Protein AF-A0A1T4Z427-F1 (afdb_monomer)

Radius of gyration: 49.05 Å; Cα contacts (8 Å, |Δi|>4): 38; chains: 1; bounding box: 78×50×136 Å

Structure (mmCIF, N/CA/C/O backbone):
data_AF-A0A1T4Z427-F1
#
_entry.id   AF-A0A1T4Z427-F1
#
loop_
_atom_site.group_PDB
_atom_site.id
_atom_site.type_symbol
_atom_site.label_atom_id
_atom_site.label_alt_id
_atom_site.label_comp_id
_atom_site.label_asym_id
_atom_site.label_entity_id
_atom_site.label_seq_id
_atom_site.pdbx_PDB_ins_code
_atom_site.Cartn_x
_atom_site.Cartn_y
_atom_site.Cartn_z
_atom_site.occupancy
_atom_site.B_iso_or_equiv
_atom_site.auth_seq_id
_atom_site.auth_comp_id
_atom_site.auth_asym_id
_atom_site.auth_atom_id
_atom_site.pdbx_PDB_model_num
ATOM 1 N N . MET A 1 1 ? 16.304 -3.651 1.909 1.00 40.06 1 MET A N 1
ATOM 2 C CA . MET A 1 1 ? 16.120 -3.028 0.580 1.00 40.06 1 MET A CA 1
ATOM 3 C C . MET A 1 1 ? 16.551 -4.034 -0.475 1.00 40.06 1 MET A C 1
ATOM 5 O O . MET A 1 1 ? 17.734 -4.320 -0.582 1.00 40.06 1 MET A O 1
ATOM 9 N N . SER A 1 2 ? 15.597 -4.667 -1.161 1.00 42.72 2 SER A N 1
ATOM 10 C CA . SER A 1 2 ? 15.898 -5.713 -2.145 1.00 42.72 2 SER A CA 1
ATOM 11 C C . SER A 1 2 ? 16.446 -5.067 -3.413 1.00 42.72 2 SER A C 1
ATOM 13 O O . SER A 1 2 ? 15.706 -4.389 -4.125 1.00 42.72 2 SER A O 1
ATOM 15 N N . SER A 1 3 ? 17.732 -5.279 -3.686 1.00 47.28 3 SER A N 1
ATOM 16 C CA . SER A 1 3 ? 18.359 -4.989 -4.976 1.00 47.28 3 SER A CA 1
ATOM 17 C C . SER A 1 3 ? 17.645 -5.806 -6.056 1.00 47.28 3 SER A C 1
ATOM 19 O O . SER A 1 3 ? 17.894 -6.995 -6.231 1.00 47.28 3 SER A O 1
ATOM 21 N N . ARG A 1 4 ? 16.667 -5.192 -6.725 1.00 50.75 4 ARG A N 1
ATOM 22 C CA . ARG A 1 4 ? 16.063 -5.730 -7.943 1.00 50.75 4 ARG A CA 1
ATOM 23 C C . ARG A 1 4 ? 16.976 -5.327 -9.091 1.00 50.75 4 ARG A C 1
ATOM 25 O O . ARG A 1 4 ? 16.777 -4.286 -9.711 1.00 50.75 4 ARG A O 1
ATOM 32 N N . THR A 1 5 ? 17.998 -6.133 -9.348 1.00 49.66 5 THR A N 1
ATOM 33 C CA . THR A 1 5 ? 18.705 -6.100 -10.626 1.00 49.66 5 THR A CA 1
ATOM 34 C C . THR A 1 5 ? 17.680 -6.417 -11.711 1.00 49.66 5 THR A C 1
ATOM 36 O O . THR A 1 5 ? 17.176 -7.534 -11.815 1.00 49.66 5 THR A O 1
ATOM 39 N N . LEU A 1 6 ? 17.272 -5.390 -12.460 1.00 56.16 6 LEU A N 1
ATOM 40 C CA . LEU A 1 6 ? 16.365 -5.555 -13.591 1.00 56.16 6 LEU A CA 1
ATOM 41 C C . LEU A 1 6 ? 16.996 -6.567 -14.560 1.00 56.16 6 LEU A C 1
ATOM 43 O O . LEU A 1 6 ? 18.173 -6.411 -14.903 1.00 56.16 6 LEU A O 1
ATOM 47 N N . PRO A 1 7 ? 16.261 -7.609 -14.986 1.00 55.84 7 PRO A N 1
ATOM 48 C CA . PRO A 1 7 ? 16.766 -8.534 -15.987 1.00 55.84 7 PRO A CA 1
ATOM 49 C C . PRO A 1 7 ? 17.113 -7.728 -17.241 1.00 55.84 7 PRO A C 1
ATOM 51 O O . PRO A 1 7 ? 16.275 -6.983 -17.748 1.00 55.84 7 PRO A O 1
ATOM 54 N N . ARG A 1 8 ? 18.367 -7.832 -17.704 1.00 63.12 8 ARG A N 1
ATOM 55 C CA . ARG A 1 8 ? 18.814 -7.198 -18.952 1.00 63.12 8 ARG A CA 1
ATOM 56 C C . ARG A 1 8 ? 17.889 -7.676 -20.068 1.00 63.12 8 ARG A C 1
ATOM 58 O O . ARG A 1 8 ? 17.813 -8.877 -20.320 1.00 63.12 8 ARG A O 1
ATOM 65 N N . SER A 1 9 ? 17.152 -6.756 -20.682 1.00 71.44 9 SER A N 1
ATOM 66 C CA . SER A 1 9 ? 16.220 -7.111 -21.743 1.00 71.44 9 SER A CA 1
ATOM 67 C C . SER A 1 9 ? 16.989 -7.624 -22.961 1.00 71.44 9 SER A C 1
ATOM 69 O O . SER A 1 9 ? 18.063 -7.124 -23.312 1.00 71.44 9 SER A O 1
ATOM 71 N N . LEU A 1 10 ? 16.408 -8.613 -23.639 1.00 72.19 10 LEU A N 1
ATOM 72 C CA . LEU A 1 10 ? 16.963 -9.155 -24.880 1.00 72.19 10 LEU A CA 1
ATOM 73 C C . LEU A 1 10 ? 17.064 -8.081 -25.984 1.00 72.19 10 LEU A C 1
ATOM 75 O O . LEU A 1 10 ? 17.921 -8.172 -26.863 1.00 72.19 10 LEU A O 1
ATOM 79 N N . ARG A 1 11 ? 16.230 -7.034 -25.909 1.00 75.56 11 ARG A N 1
ATOM 80 C CA . ARG A 1 11 ? 16.196 -5.916 -26.864 1.00 75.56 11 ARG A CA 1
ATOM 81 C C . ARG A 1 11 ? 17.360 -4.945 -26.674 1.00 75.56 11 ARG A C 1
ATOM 83 O O . ARG A 1 11 ? 17.975 -4.538 -27.658 1.00 75.56 11 ARG A O 1
ATOM 90 N N . VAL A 1 12 ? 17.729 -4.633 -25.429 1.00 76.19 12 VAL A N 1
ATOM 91 C CA . VAL A 1 12 ? 18.945 -3.855 -25.132 1.00 76.19 12 VAL A CA 1
ATOM 92 C C . VAL A 1 12 ? 20.181 -4.627 -25.575 1.00 76.19 12 VAL A C 1
ATOM 94 O O . VAL A 1 12 ? 21.083 -4.043 -26.174 1.00 76.19 12 VAL A O 1
ATOM 97 N N . THR A 1 13 ? 20.215 -5.947 -25.360 1.00 81.25 13 THR A N 1
ATOM 98 C CA . THR A 1 13 ? 21.337 -6.761 -25.845 1.00 81.25 13 THR A CA 1
ATOM 99 C C . THR A 1 13 ? 21.404 -6.805 -27.370 1.00 81.25 13 THR A C 1
ATOM 101 O O . THR A 1 13 ? 22.494 -6.675 -27.916 1.00 81.25 13 THR A O 1
ATOM 104 N N . SER A 1 14 ? 20.271 -6.901 -28.080 1.00 80.00 14 SER A N 1
ATOM 105 C CA . SER A 1 14 ? 20.278 -6.873 -29.549 1.00 80.00 14 SER A CA 1
ATOM 106 C C . SER A 1 14 ? 20.690 -5.509 -30.102 1.00 80.00 14 SER A C 1
ATOM 108 O O . SER A 1 14 ? 21.484 -5.454 -31.034 1.00 80.00 14 SER A O 1
ATOM 110 N N . ALA A 1 15 ? 20.218 -4.409 -29.507 1.00 81.00 15 ALA A N 1
ATOM 111 C CA . ALA A 1 15 ? 20.611 -3.058 -29.907 1.00 81.00 15 ALA A CA 1
ATOM 112 C C . ALA A 1 15 ? 22.120 -2.824 -29.705 1.00 81.00 15 ALA A C 1
ATOM 114 O O . ALA A 1 15 ? 22.794 -2.302 -30.592 1.00 81.00 15 ALA A O 1
ATOM 115 N N . ALA A 1 16 ? 22.671 -3.295 -28.580 1.00 84.00 16 ALA A N 1
ATOM 116 C CA . ALA A 1 16 ? 24.105 -3.238 -28.310 1.00 84.00 16 ALA A CA 1
ATOM 117 C C . ALA A 1 16 ? 24.926 -4.056 -29.322 1.00 84.00 16 ALA A C 1
ATOM 119 O O . ALA A 1 16 ? 25.959 -3.583 -29.789 1.00 84.00 16 ALA A O 1
ATOM 120 N N . ILE A 1 17 ? 24.458 -5.251 -29.703 1.00 86.00 17 ILE A N 1
ATOM 121 C CA . ILE A 1 17 ? 25.116 -6.087 -30.721 1.00 86.00 17 ILE A CA 1
ATOM 122 C C . ILE A 1 17 ? 25.084 -5.403 -32.094 1.00 86.00 17 ILE A C 1
ATOM 124 O O . ILE A 1 17 ? 26.103 -5.373 -32.780 1.00 86.00 17 ILE A O 1
ATOM 128 N N . VAL A 1 18 ? 23.948 -4.817 -32.489 1.00 85.38 18 VAL A N 1
ATOM 129 C CA . VAL A 1 18 ? 23.810 -4.096 -33.767 1.00 85.38 18 VAL A CA 1
ATOM 130 C C . VAL A 1 18 ? 24.749 -2.888 -33.824 1.00 85.38 18 VAL A C 1
ATOM 132 O O . VAL A 1 18 ? 25.442 -2.701 -34.823 1.00 85.38 18 VAL A O 1
ATOM 135 N N . LEU A 1 19 ? 24.840 -2.108 -32.743 1.00 85.75 19 LEU A N 1
ATOM 136 C CA . LEU A 1 19 ? 25.792 -0.997 -32.647 1.00 85.75 19 LEU A CA 1
ATOM 137 C C . LEU A 1 19 ? 27.249 -1.473 -32.679 1.00 85.75 19 LEU A C 1
ATOM 139 O O . LEU A 1 19 ? 28.071 -0.867 -33.365 1.00 85.75 19 LEU A O 1
ATOM 143 N N . ALA A 1 20 ? 27.572 -2.566 -31.983 1.00 88.62 20 ALA A N 1
ATOM 144 C CA . ALA A 1 20 ? 28.915 -3.137 -31.991 1.00 88.62 20 ALA A CA 1
ATOM 145 C C . ALA A 1 20 ? 29.324 -3.607 -33.397 1.00 88.62 20 ALA A C 1
ATOM 147 O O . ALA A 1 20 ? 30.427 -3.307 -33.848 1.00 88.62 20 ALA A O 1
ATOM 148 N N . LEU A 1 21 ? 28.424 -4.278 -34.124 1.00 87.44 21 LEU A N 1
ATOM 149 C CA . LEU A 1 21 ? 28.663 -4.694 -35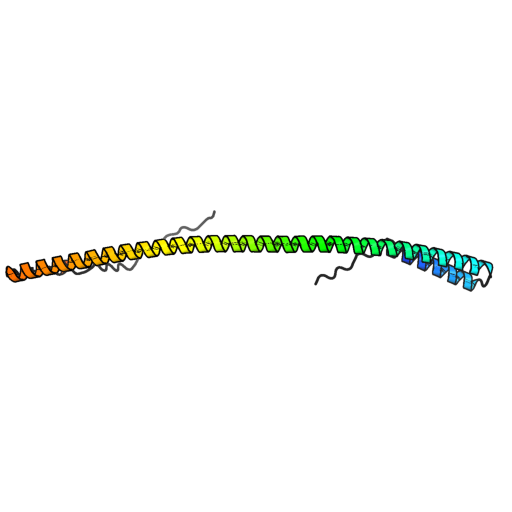.509 1.00 87.44 21 LEU A CA 1
ATOM 150 C C . LEU A 1 21 ? 28.848 -3.493 -36.442 1.00 87.44 21 LEU A C 1
ATOM 152 O O . LEU A 1 21 ? 29.776 -3.485 -37.249 1.00 87.44 21 LEU A O 1
ATOM 156 N N . ALA A 1 22 ? 28.018 -2.456 -36.306 1.00 86.94 22 ALA A N 1
ATOM 157 C CA . ALA A 1 22 ? 28.165 -1.234 -37.090 1.00 86.94 22 ALA A CA 1
ATOM 158 C C . ALA A 1 22 ? 29.521 -0.550 -36.840 1.00 86.94 22 ALA A C 1
ATOM 160 O O . ALA A 1 22 ? 30.173 -0.117 -37.789 1.00 86.94 22 ALA A O 1
ATOM 161 N N . ALA A 1 23 ? 29.990 -0.515 -35.589 1.00 89.25 23 ALA A N 1
ATOM 162 C CA . ALA A 1 23 ? 31.307 0.022 -35.253 1.00 89.25 23 ALA A CA 1
ATOM 163 C C . ALA A 1 23 ? 32.445 -0.765 -35.927 1.00 89.25 23 ALA A C 1
ATOM 165 O O . ALA A 1 23 ? 33.364 -0.161 -36.478 1.00 89.25 23 ALA A O 1
ATOM 166 N N . VAL A 1 24 ? 32.363 -2.101 -35.956 1.00 90.50 24 VAL A N 1
ATOM 167 C CA . VAL A 1 24 ? 33.348 -2.949 -36.653 1.00 90.50 24 VAL A CA 1
ATOM 168 C C . VAL A 1 24 ? 33.376 -2.655 -38.156 1.00 90.50 24 VAL A C 1
ATOM 170 O O . VAL A 1 24 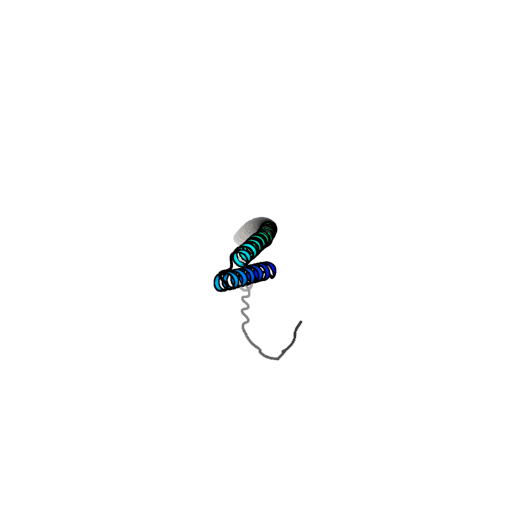? 34.456 -2.535 -38.733 1.00 90.50 24 VAL A O 1
ATOM 173 N N . VAL A 1 25 ? 32.211 -2.476 -38.789 1.00 89.25 25 VAL A N 1
ATOM 174 C CA . VAL A 1 25 ? 32.115 -2.116 -40.217 1.00 89.25 25 VAL A CA 1
ATOM 175 C C . VAL A 1 25 ? 32.781 -0.767 -40.500 1.00 89.25 25 VAL A C 1
ATOM 177 O O . VAL A 1 25 ? 33.521 -0.642 -41.476 1.00 89.25 25 VAL A O 1
ATOM 180 N N . VAL A 1 26 ? 32.574 0.229 -39.635 1.00 86.81 26 VAL A N 1
ATOM 181 C CA . VAL A 1 26 ? 33.225 1.543 -39.762 1.00 86.81 26 VAL A CA 1
ATOM 182 C C . VAL A 1 26 ? 34.744 1.420 -39.641 1.00 86.81 26 VAL A C 1
ATOM 184 O O . VAL A 1 26 ? 35.462 1.969 -40.474 1.00 86.81 26 VAL A O 1
ATOM 187 N N . ILE A 1 27 ? 35.244 0.656 -38.665 1.00 90.50 27 ILE A N 1
ATOM 188 C CA . ILE A 1 27 ? 36.686 0.424 -38.488 1.00 90.50 27 ILE A CA 1
ATOM 189 C C . ILE A 1 27 ? 37.291 -0.234 -39.738 1.00 90.50 27 ILE A C 1
ATOM 191 O O . ILE A 1 27 ? 38.334 0.205 -40.223 1.00 90.50 27 ILE A O 1
ATOM 195 N N . ALA A 1 28 ? 36.620 -1.244 -40.300 1.00 88.44 28 ALA A N 1
ATOM 196 C CA . ALA A 1 28 ? 37.074 -1.920 -41.514 1.00 88.44 28 ALA A CA 1
ATOM 197 C C . ALA A 1 28 ? 37.107 -0.980 -42.734 1.00 88.44 28 ALA A C 1
ATOM 199 O O . ALA A 1 28 ? 38.068 -1.000 -43.503 1.00 88.44 28 ALA A O 1
ATOM 200 N N . ALA A 1 29 ? 36.099 -0.118 -42.894 1.00 86.94 29 ALA A N 1
ATOM 201 C CA . ALA A 1 29 ? 36.057 0.860 -43.980 1.00 86.94 29 ALA A CA 1
ATOM 202 C C . ALA A 1 29 ? 37.174 1.911 -43.870 1.00 86.94 29 ALA A C 1
ATOM 204 O O . ALA A 1 29 ? 37.790 2.260 -44.879 1.00 86.94 29 ALA A O 1
ATOM 205 N N . VAL A 1 30 ? 37.478 2.371 -42.650 1.00 88.38 30 VAL A N 1
ATOM 206 C CA . VAL A 1 30 ? 38.603 3.283 -42.386 1.00 88.38 30 VAL A CA 1
ATOM 207 C C . VAL A 1 30 ? 39.938 2.624 -42.739 1.00 88.38 30 VAL A C 1
ATOM 209 O O . VAL A 1 30 ? 40.785 3.271 -43.350 1.00 88.38 30 VAL A O 1
ATOM 212 N N . ALA A 1 31 ? 40.113 1.335 -42.431 1.00 90.31 31 ALA A N 1
ATOM 213 C CA . ALA A 1 31 ? 41.328 0.595 -42.775 1.00 90.31 31 ALA A CA 1
ATOM 214 C C . ALA A 1 31 ? 41.534 0.442 -44.295 1.00 90.31 31 ALA A C 1
ATOM 216 O O . ALA A 1 31 ? 42.669 0.487 -44.761 1.00 90.31 31 ALA A O 1
ATOM 217 N N . MET A 1 32 ? 40.454 0.301 -45.075 1.00 91.75 32 MET A N 1
ATOM 218 C CA . MET A 1 32 ? 40.529 0.205 -46.541 1.00 91.75 32 MET A CA 1
ATOM 219 C C . MET A 1 32 ? 40.785 1.551 -47.239 1.00 91.75 32 MET A C 1
ATOM 221 O O . MET A 1 32 ? 41.163 1.548 -48.406 1.00 91.75 32 MET A O 1
ATOM 225 N N . GLN A 1 33 ? 40.559 2.686 -46.565 1.00 87.44 33 GLN A N 1
ATOM 226 C CA . GLN A 1 33 ? 40.793 4.052 -47.072 1.00 87.44 33 GLN A CA 1
ATOM 227 C C . GLN A 1 33 ? 40.145 4.376 -48.437 1.00 87.44 33 GLN A C 1
ATOM 229 O O . GLN A 1 33 ? 40.598 5.269 -49.152 1.00 87.44 33 GLN A O 1
ATOM 234 N N . THR A 1 34 ? 39.056 3.695 -48.810 1.00 90.75 34 THR A N 1
ATOM 235 C CA . THR A 1 34 ? 38.327 3.985 -50.055 1.00 90.75 34 THR A CA 1
ATOM 236 C C . THR A 1 34 ? 37.083 4.832 -49.787 1.00 90.75 34 THR A C 1
ATOM 238 O O . THR A 1 34 ? 36.272 4.529 -48.911 1.00 90.75 34 THR A O 1
ATOM 241 N N . ILE A 1 35 ? 36.899 5.890 -50.585 1.00 88.69 35 ILE A N 1
ATOM 242 C CA . ILE A 1 35 ? 35.729 6.786 -50.523 1.00 88.69 35 ILE A CA 1
ATOM 243 C C . ILE A 1 35 ? 34.389 6.018 -50.546 1.00 88.69 35 ILE A C 1
ATOM 245 O O . ILE A 1 35 ? 33.564 6.273 -49.665 1.00 88.69 35 ILE A O 1
ATOM 249 N N . PRO A 1 36 ? 34.135 5.058 -51.467 1.00 89.06 36 PRO A N 1
ATOM 250 C CA . PRO A 1 36 ? 32.861 4.333 -51.473 1.00 89.06 36 PRO A CA 1
ATOM 251 C C . PRO A 1 36 ? 32.631 3.496 -50.205 1.00 89.06 36 PRO A C 1
ATOM 253 O O . PRO A 1 36 ? 31.496 3.420 -49.733 1.00 89.06 36 PRO A O 1
ATOM 256 N N . ALA A 1 37 ? 33.680 2.915 -49.607 1.00 85.00 37 ALA A N 1
ATOM 257 C CA . ALA A 1 37 ? 33.546 2.152 -48.366 1.00 85.00 37 ALA A CA 1
ATOM 258 C C . ALA A 1 37 ? 33.159 3.049 -47.181 1.00 85.00 37 ALA A C 1
ATOM 260 O O . ALA A 1 37 ? 32.308 2.669 -46.378 1.00 85.00 37 ALA A O 1
ATOM 261 N N . LEU A 1 38 ? 33.722 4.259 -47.096 1.00 85.88 38 LEU A N 1
ATOM 262 C CA . LEU A 1 38 ? 33.385 5.230 -46.049 1.00 85.88 38 LEU A CA 1
ATOM 263 C C . LEU A 1 38 ? 31.930 5.710 -46.143 1.00 85.88 38 LEU A C 1
ATOM 265 O O . LEU A 1 38 ? 31.259 5.846 -45.116 1.00 85.88 38 LEU A O 1
ATOM 269 N N . ILE A 1 39 ? 31.420 5.923 -47.361 1.00 91.25 39 ILE A N 1
ATOM 270 C CA . ILE A 1 39 ? 30.016 6.302 -47.587 1.00 91.25 39 ILE A CA 1
ATOM 271 C C . ILE A 1 39 ? 29.087 5.169 -47.135 1.00 91.25 39 ILE A C 1
ATOM 273 O O . ILE A 1 39 ? 28.180 5.401 -46.335 1.00 91.25 39 ILE A O 1
ATOM 277 N N . MET A 1 40 ? 29.347 3.932 -47.573 1.00 89.50 40 MET A N 1
ATOM 278 C CA . MET A 1 40 ? 28.532 2.772 -47.192 1.00 89.50 40 MET A CA 1
ATOM 279 C C . MET A 1 40 ? 28.552 2.516 -45.682 1.00 89.50 40 MET A C 1
ATOM 281 O O . MET A 1 40 ? 27.501 2.283 -45.084 1.00 89.50 40 MET A O 1
ATOM 285 N N . ALA A 1 41 ? 29.719 2.619 -45.043 1.00 86.25 41 ALA A N 1
ATOM 286 C CA . ALA A 1 41 ? 29.844 2.465 -43.597 1.00 86.25 41 ALA A CA 1
ATOM 287 C C . ALA A 1 41 ? 29.070 3.546 -42.828 1.00 86.25 41 ALA A C 1
ATOM 289 O O . ALA A 1 41 ? 28.429 3.246 -41.822 1.00 86.25 41 ALA A O 1
ATOM 290 N N . SER A 1 42 ? 29.068 4.783 -43.332 1.00 87.06 42 SER A N 1
ATOM 291 C CA . SER A 1 42 ? 28.303 5.887 -42.741 1.00 87.06 42 SER A CA 1
ATOM 292 C C . SER A 1 42 ? 26.794 5.637 -42.819 1.00 87.06 42 SER A C 1
ATOM 294 O O . SER A 1 42 ? 26.087 5.824 -41.828 1.00 87.06 42 SER A O 1
ATOM 296 N N . CYS A 1 43 ? 26.291 5.139 -43.954 1.00 92.50 43 CYS A N 1
ATOM 297 C CA . CYS A 1 43 ? 24.886 4.742 -44.095 1.00 92.50 43 CYS A CA 1
ATOM 298 C C . CYS A 1 43 ? 24.500 3.614 -43.122 1.00 92.50 43 CYS A C 1
ATOM 300 O O . CYS A 1 43 ? 23.464 3.699 -42.457 1.00 92.50 43 CYS A O 1
ATOM 302 N N . VAL A 1 44 ? 25.347 2.586 -42.990 1.00 91.12 44 VAL A N 1
ATOM 303 C CA . VAL A 1 44 ? 25.129 1.481 -42.042 1.00 91.12 44 VAL A CA 1
ATOM 304 C C . VAL A 1 44 ? 25.100 1.999 -40.604 1.00 91.12 44 VAL A C 1
ATOM 306 O O . VAL A 1 44 ? 24.158 1.696 -39.874 1.00 91.12 44 VAL A O 1
ATOM 309 N N . ALA A 1 45 ? 26.060 2.837 -40.210 1.00 88.62 45 ALA A N 1
ATOM 310 C CA . ALA A 1 45 ? 26.126 3.399 -38.864 1.00 88.62 45 ALA A CA 1
ATOM 311 C C . ALA A 1 45 ? 24.890 4.243 -38.513 1.00 88.62 45 ALA A C 1
ATOM 313 O O . ALA A 1 45 ? 24.332 4.093 -37.425 1.00 88.62 45 ALA A O 1
ATOM 314 N N . LEU A 1 46 ? 24.411 5.079 -39.441 1.00 92.88 46 LEU A N 1
ATOM 315 C CA . LEU A 1 46 ? 23.195 5.870 -39.234 1.00 92.88 46 LEU A CA 1
ATOM 316 C C . LEU A 1 46 ? 21.958 4.979 -39.078 1.00 92.88 46 LEU A C 1
ATOM 318 O O . LEU A 1 46 ? 21.174 5.173 -38.149 1.00 92.88 46 LEU A O 1
ATOM 322 N N . SER A 1 47 ? 21.804 3.962 -39.931 1.00 91.25 47 SER A N 1
ATOM 323 C CA . SER A 1 47 ? 20.676 3.025 -39.834 1.00 91.25 47 SER A CA 1
ATOM 324 C C . SER A 1 47 ? 20.691 2.219 -38.524 1.00 91.25 47 SER A C 1
ATOM 326 O O . SER A 1 47 ? 19.650 2.050 -37.881 1.00 91.25 47 SER A O 1
ATOM 328 N N . ALA A 1 48 ? 21.877 1.802 -38.066 1.00 89.94 48 ALA A N 1
ATOM 329 C CA . ALA A 1 48 ? 22.078 1.116 -36.792 1.00 89.94 48 ALA A CA 1
ATOM 330 C C . ALA A 1 48 ? 21.775 2.029 -35.591 1.00 89.94 48 ALA A C 1
ATOM 332 O O . ALA A 1 48 ? 21.127 1.611 -34.632 1.00 89.94 48 ALA A O 1
ATOM 333 N N . GLY A 1 49 ? 22.180 3.301 -35.654 1.00 88.75 49 GLY A N 1
ATOM 334 C CA . GLY A 1 49 ? 21.877 4.289 -34.619 1.00 88.75 49 GLY A CA 1
ATOM 335 C C . GLY A 1 49 ? 20.376 4.561 -34.485 1.00 88.75 49 GLY A C 1
ATOM 336 O O . GLY A 1 49 ? 19.835 4.546 -33.376 1.00 88.75 49 GLY A O 1
ATOM 337 N N . ILE A 1 50 ? 19.679 4.745 -35.611 1.00 90.19 50 ILE A N 1
ATOM 338 C CA . ILE A 1 50 ? 18.227 4.981 -35.628 1.00 90.19 50 ILE A CA 1
ATOM 339 C C . ILE A 1 50 ? 17.485 3.772 -35.047 1.00 90.19 50 ILE A C 1
ATOM 341 O O . ILE A 1 50 ? 16.671 3.931 -34.137 1.00 90.19 50 ILE A O 1
ATOM 345 N N . THR A 1 51 ? 17.799 2.561 -35.515 1.00 86.88 51 THR A N 1
ATOM 346 C CA . THR A 1 51 ? 17.152 1.329 -35.030 1.00 86.88 51 THR A CA 1
ATOM 347 C C . THR A 1 51 ? 17.399 1.092 -33.540 1.00 86.88 51 THR A C 1
ATOM 349 O O . THR A 1 51 ? 16.453 0.803 -32.807 1.00 86.88 51 THR A O 1
ATOM 352 N N . SER A 1 52 ? 18.626 1.305 -33.054 1.00 86.81 52 SER A N 1
ATOM 353 C CA . SER A 1 52 ? 18.941 1.223 -31.623 1.00 86.81 52 SER A CA 1
ATOM 354 C C . SER A 1 52 ? 18.129 2.221 -30.791 1.00 86.81 52 SER A C 1
ATOM 356 O O . SER A 1 52 ? 17.637 1.876 -29.716 1.00 86.81 52 SER A O 1
ATOM 358 N N . THR A 1 53 ? 17.968 3.454 -31.276 1.00 88.06 53 THR A N 1
ATOM 359 C CA . THR A 1 53 ? 17.231 4.502 -30.551 1.00 88.06 53 THR A CA 1
ATOM 360 C C . THR A 1 53 ? 15.745 4.164 -30.450 1.00 88.06 53 THR A C 1
ATOM 362 O O . THR A 1 53 ? 15.152 4.299 -29.379 1.00 88.06 53 THR A O 1
ATOM 365 N N . VAL A 1 54 ? 15.149 3.667 -31.539 1.00 88.12 54 VAL A N 1
ATOM 366 C CA . VAL A 1 54 ? 13.741 3.244 -31.562 1.00 88.12 54 VAL A CA 1
ATOM 367 C C . VAL A 1 54 ? 13.508 2.094 -30.584 1.00 88.12 54 VAL A C 1
ATOM 369 O O . VAL A 1 54 ? 12.653 2.221 -29.706 1.00 88.12 54 VAL A O 1
ATOM 372 N N . LEU A 1 55 ? 14.321 1.034 -30.650 1.00 83.44 55 LEU A N 1
ATOM 373 C CA . LEU A 1 55 ? 14.203 -0.125 -29.755 1.00 83.44 55 LEU A CA 1
ATOM 374 C C . LEU A 1 55 ? 14.309 0.269 -28.277 1.00 83.44 55 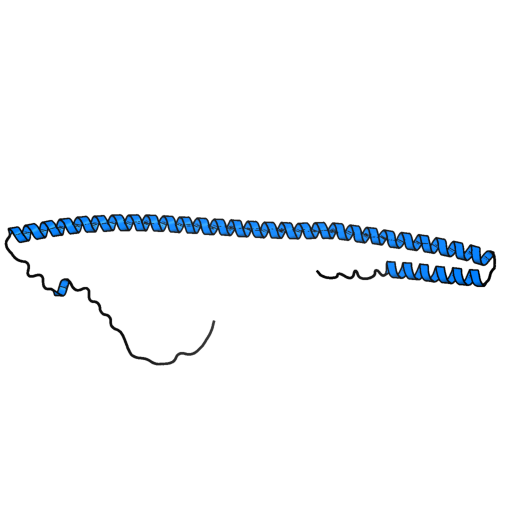LEU A C 1
ATOM 376 O O . LEU A 1 55 ? 13.529 -0.190 -27.443 1.00 83.44 55 LEU A O 1
ATOM 380 N N . MET A 1 56 ? 15.244 1.162 -27.951 1.00 84.56 56 MET A N 1
ATOM 381 C CA . MET A 1 56 ? 15.429 1.630 -26.581 1.00 84.56 56 MET A CA 1
ATOM 382 C C . MET A 1 56 ? 14.274 2.533 -26.115 1.00 84.56 56 MET A C 1
ATOM 384 O O . MET A 1 56 ? 13.872 2.476 -24.952 1.00 84.56 56 MET A O 1
ATOM 388 N N . SER A 1 57 ? 13.693 3.337 -27.013 1.00 85.12 57 SER A N 1
ATOM 389 C CA . SER A 1 57 ? 12.561 4.217 -26.691 1.00 85.12 57 SER A CA 1
ATOM 390 C C . SER A 1 57 ? 11.285 3.445 -26.335 1.00 85.12 57 SER A C 1
ATOM 392 O O . SER A 1 57 ? 10.578 3.815 -25.391 1.00 85.12 57 SER A O 1
ATOM 394 N N . GLU A 1 58 ? 11.019 2.341 -27.036 1.00 87.44 58 GLU A N 1
ATOM 395 C CA . GLU A 1 58 ? 9.881 1.462 -26.759 1.00 87.44 58 GLU A CA 1
ATOM 396 C C . GLU A 1 58 ? 10.011 0.808 -25.386 1.00 87.44 58 GLU A C 1
ATOM 398 O O . GLU A 1 58 ? 9.050 0.769 -24.618 1.00 87.44 58 GLU A O 1
ATOM 403 N N . GLU A 1 59 ? 11.219 0.376 -25.031 1.00 83.94 59 GLU A N 1
ATOM 404 C CA . GLU A 1 59 ? 11.479 -0.231 -23.733 1.00 83.94 59 GLU A CA 1
ATOM 405 C C . GLU A 1 59 ? 11.335 0.771 -22.584 1.00 83.94 59 GLU A C 1
ATOM 407 O O . GLU A 1 59 ? 10.705 0.467 -21.571 1.00 83.94 59 GLU A O 1
ATOM 412 N N . ILE A 1 60 ? 11.824 2.005 -22.751 1.00 87.38 60 ILE A N 1
ATOM 413 C CA . ILE A 1 60 ? 11.608 3.071 -21.762 1.00 87.38 60 ILE A CA 1
ATOM 414 C C . ILE A 1 60 ? 10.107 3.315 -21.564 1.00 87.38 60 ILE A C 1
ATOM 416 O O . ILE A 1 60 ? 9.650 3.501 -20.431 1.00 87.38 60 ILE A O 1
ATOM 420 N N . ARG A 1 61 ? 9.324 3.308 -22.648 1.00 89.38 61 ARG A N 1
ATOM 421 C CA . ARG A 1 61 ? 7.870 3.488 -22.583 1.00 89.38 61 ARG A CA 1
ATOM 422 C C . ARG A 1 61 ? 7.192 2.331 -21.849 1.00 89.38 61 ARG A C 1
ATOM 424 O O . ARG A 1 61 ? 6.363 2.585 -20.974 1.00 89.38 61 ARG A O 1
ATOM 431 N N . GLU A 1 62 ? 7.568 1.094 -22.154 1.00 89.12 62 GLU A N 1
ATOM 432 C CA . GLU A 1 62 ? 7.045 -0.111 -21.506 1.00 89.12 62 GLU A CA 1
ATOM 433 C C . GLU A 1 62 ? 7.371 -0.128 -20.007 1.00 89.12 62 GLU A C 1
ATOM 435 O O . GLU A 1 62 ? 6.485 -0.310 -19.168 1.00 89.12 62 GLU A O 1
ATOM 440 N N . VAL A 1 63 ? 8.623 0.168 -19.651 1.00 87.50 63 VAL A N 1
ATOM 441 C CA . VAL A 1 63 ? 9.085 0.259 -18.263 1.00 87.50 63 VAL A CA 1
ATOM 442 C C . VAL A 1 63 ? 8.313 1.339 -17.5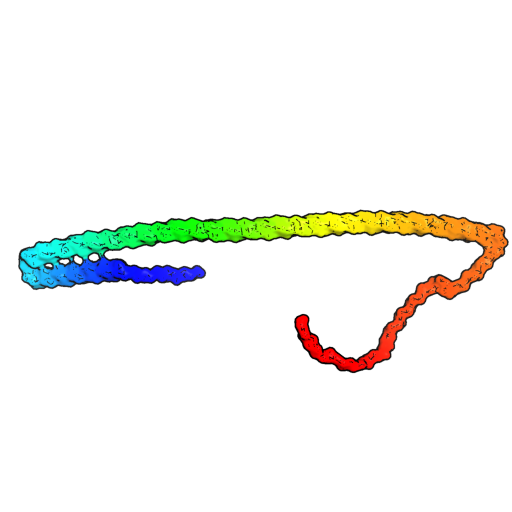06 1.00 87.50 63 VAL A C 1
ATOM 444 O O . VAL A 1 63 ? 7.812 1.078 -16.412 1.00 87.50 63 VAL A O 1
ATOM 447 N N . ARG A 1 64 ? 8.131 2.533 -18.086 1.00 90.81 64 ARG A N 1
ATOM 448 C CA . ARG A 1 64 ? 7.322 3.600 -17.468 1.00 90.81 64 ARG A CA 1
ATOM 449 C C . ARG A 1 64 ? 5.872 3.174 -17.259 1.00 90.81 64 ARG A C 1
ATOM 451 O O . ARG A 1 64 ? 5.314 3.437 -16.194 1.00 90.81 64 ARG A O 1
ATOM 458 N N . GLN A 1 65 ? 5.268 2.505 -18.239 1.00 92.56 65 GLN A N 1
ATOM 459 C CA . GLN A 1 65 ? 3.895 2.021 -18.128 1.00 92.56 65 GLN A CA 1
ATOM 460 C C . GLN A 1 65 ? 3.764 0.954 -17.035 1.00 92.56 65 GLN A C 1
ATOM 462 O O . GLN A 1 65 ? 2.804 0.980 -16.262 1.00 92.56 65 GLN A O 1
ATOM 467 N N . LYS A 1 66 ? 4.743 0.051 -16.926 1.00 92.06 66 LYS A N 1
ATOM 468 C CA . LYS A 1 66 ? 4.805 -0.945 -15.856 1.00 92.06 66 LYS A CA 1
ATOM 469 C C . LYS A 1 66 ? 4.957 -0.286 -14.488 1.00 92.06 66 LYS A C 1
ATOM 471 O O . LYS A 1 66 ? 4.153 -0.561 -13.609 1.00 92.06 66 LYS A O 1
ATOM 476 N N . PHE A 1 67 ? 5.882 0.661 -14.331 1.00 89.75 67 PHE A N 1
ATOM 477 C CA . PHE A 1 67 ? 6.046 1.412 -13.081 1.00 89.75 67 PHE A CA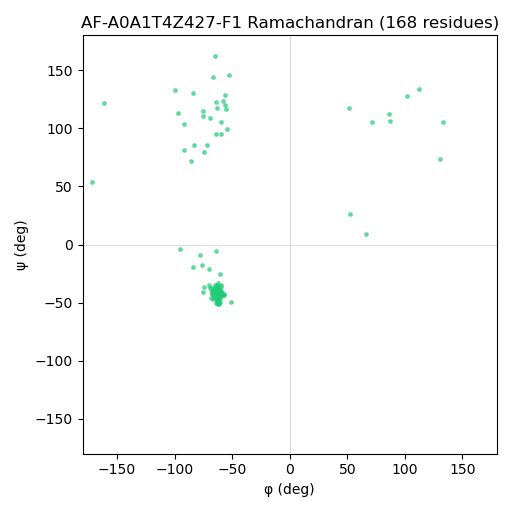 1
ATOM 478 C C . PHE A 1 67 ? 4.793 2.195 -12.678 1.00 89.75 67 PHE A C 1
ATOM 480 O O . PHE A 1 67 ? 4.516 2.335 -11.488 1.00 89.75 67 PHE A O 1
ATOM 487 N N . ALA A 1 68 ? 4.039 2.732 -13.639 1.00 92.06 68 ALA A N 1
ATOM 488 C CA . ALA A 1 68 ? 2.767 3.389 -13.352 1.00 92.06 68 ALA A CA 1
ATOM 489 C C . ALA A 1 68 ? 1.727 2.385 -12.829 1.00 92.06 68 ALA A C 1
ATOM 491 O O . ALA A 1 68 ? 1.076 2.644 -11.819 1.00 92.06 68 ALA A O 1
ATOM 492 N N . LYS A 1 69 ? 1.610 1.215 -13.473 1.00 93.81 69 LYS A N 1
ATOM 493 C CA . LYS A 1 69 ? 0.713 0.135 -13.031 1.00 93.81 69 LYS A CA 1
ATOM 494 C C . LYS A 1 69 ? 1.103 -0.412 -11.656 1.00 93.81 69 LYS A C 1
ATOM 496 O O . LYS A 1 69 ? 0.227 -0.581 -10.811 1.00 93.81 69 LYS A O 1
ATOM 501 N N . ASP A 1 70 ? 2.393 -0.631 -11.424 1.00 94.94 70 ASP A N 1
ATOM 502 C CA . ASP A 1 70 ? 2.917 -1.135 -10.154 1.00 94.94 70 ASP A CA 1
ATOM 503 C C . ASP A 1 70 ? 2.634 -0.144 -9.021 1.00 94.94 70 ASP A C 1
ATOM 505 O O . ASP A 1 70 ? 2.095 -0.542 -7.996 1.00 94.94 70 ASP A O 1
ATOM 509 N N . ARG A 1 71 ? 2.839 1.164 -9.236 1.00 91.44 71 ARG A N 1
ATOM 510 C CA . ARG A 1 71 ? 2.488 2.190 -8.237 1.00 91.44 71 ARG A CA 1
ATOM 511 C C . ARG A 1 71 ? 1.004 2.201 -7.879 1.00 91.44 71 ARG A C 1
ATOM 513 O O . ARG A 1 71 ? 0.662 2.340 -6.709 1.00 91.44 71 ARG A O 1
ATOM 520 N N . VAL A 1 72 ? 0.118 2.041 -8.864 1.00 94.50 72 VAL A N 1
ATOM 521 C CA . VAL A 1 72 ? -1.329 1.949 -8.605 1.00 94.50 72 VAL A CA 1
ATOM 522 C C . VAL A 1 72 ? -1.658 0.685 -7.812 1.00 94.50 72 VAL A C 1
ATOM 524 O O . VAL A 1 72 ? -2.483 0.731 -6.900 1.00 94.50 72 VAL A O 1
ATOM 527 N N . ARG A 1 73 ? -1.020 -0.444 -8.135 1.00 94.12 73 ARG A N 1
ATOM 528 C CA . ARG A 1 73 ? -1.205 -1.701 -7.404 1.00 94.12 73 ARG A CA 1
ATOM 529 C C . ARG A 1 73 ? -0.710 -1.585 -5.964 1.00 94.12 73 ARG A C 1
ATOM 531 O O . ARG A 1 73 ? -1.443 -1.968 -5.058 1.00 94.12 73 ARG A O 1
ATOM 538 N N . ASP A 1 74 ? 0.467 -1.010 -5.756 1.00 94.94 74 ASP A N 1
ATOM 539 C CA . ASP A 1 74 ? 1.047 -0.800 -4.430 1.00 94.94 74 ASP A CA 1
ATOM 540 C C . ASP A 1 74 ? 0.161 0.123 -3.582 1.00 94.94 74 ASP A C 1
ATOM 542 O O . ASP A 1 74 ? -0.161 -0.211 -2.444 1.00 94.94 74 ASP A O 1
ATOM 546 N N . ALA A 1 75 ? -0.337 1.226 -4.154 1.00 93.38 75 ALA A N 1
ATOM 547 C CA . ALA A 1 75 ? -1.273 2.121 -3.471 1.00 93.38 75 ALA A CA 1
ATOM 548 C C . ALA A 1 75 ? -2.585 1.416 -3.078 1.00 93.38 75 ALA A C 1
ATOM 550 O O . ALA A 1 75 ? -3.109 1.622 -1.981 1.00 93.38 75 ALA A O 1
ATOM 551 N N . ARG A 1 76 ? -3.111 0.535 -3.941 1.00 95.69 76 ARG A N 1
ATOM 552 C CA . ARG A 1 76 ? -4.291 -0.285 -3.617 1.00 95.69 76 ARG A CA 1
ATOM 553 C C . ARG A 1 76 ? -4.019 -1.254 -2.471 1.00 95.69 76 ARG A C 1
ATOM 555 O O . ARG A 1 76 ? -4.843 -1.359 -1.576 1.00 95.69 76 ARG A O 1
ATOM 562 N N . VAL A 1 77 ? -2.866 -1.918 -2.465 1.00 96.44 77 VAL A N 1
ATOM 563 C CA . VAL A 1 77 ? -2.498 -2.843 -1.381 1.00 96.44 77 VAL A CA 1
ATOM 564 C C . VAL A 1 77 ? -2.335 -2.100 -0.054 1.00 96.44 77 VAL A C 1
ATOM 566 O O . VAL A 1 77 ? -2.816 -2.580 0.967 1.00 96.44 77 VAL A O 1
ATOM 569 N N . ILE A 1 78 ? -1.702 -0.924 -0.057 1.00 94.94 78 ILE A N 1
ATOM 570 C CA . ILE A 1 78 ? -1.541 -0.104 1.154 1.00 94.94 78 ILE A CA 1
ATOM 571 C C . ILE A 1 78 ? -2.905 0.349 1.681 1.00 94.94 78 ILE A C 1
ATOM 573 O O . ILE A 1 78 ? -3.208 0.117 2.847 1.00 94.94 78 ILE A O 1
ATOM 577 N N . SER A 1 79 ? -3.751 0.919 0.818 1.00 94.56 79 SER A N 1
ATOM 578 C CA . SER A 1 79 ? -5.093 1.367 1.223 1.00 94.56 79 SER A CA 1
ATOM 579 C C . SER A 1 79 ? -5.988 0.222 1.703 1.00 94.56 79 SER A C 1
ATOM 581 O O . SER A 1 79 ? -6.802 0.419 2.601 1.00 94.56 79 SER A O 1
ATOM 583 N N . GLN A 1 80 ? -5.839 -0.982 1.146 1.00 96.56 80 GLN A N 1
ATOM 584 C CA . GLN A 1 80 ? -6.561 -2.157 1.624 1.00 96.56 80 GLN A CA 1
ATOM 585 C C . GLN A 1 80 ? -6.111 -2.561 3.034 1.00 96.56 80 GLN A C 1
ATOM 587 O O . GLN A 1 80 ? -6.957 -2.744 3.902 1.00 96.56 80 GLN A O 1
ATOM 592 N N . ARG A 1 81 ? -4.798 -2.621 3.287 1.00 95.88 81 ARG A N 1
ATOM 593 C CA . ARG A 1 81 ? -4.259 -2.922 4.624 1.00 95.88 81 ARG A CA 1
ATOM 594 C C . ARG A 1 81 ? -4.677 -1.887 5.662 1.00 95.88 81 ARG A C 1
ATOM 596 O O . ARG A 1 81 ? -4.984 -2.239 6.792 1.00 95.88 81 ARG A O 1
ATOM 603 N N . GLU A 1 82 ? -4.707 -0.613 5.284 1.00 95.69 82 GLU A N 1
ATOM 604 C CA . GLU A 1 82 ? -5.158 0.459 6.173 1.00 95.69 82 GLU A CA 1
ATOM 605 C C . GLU A 1 82 ? -6.636 0.297 6.549 1.00 95.69 82 GLU A C 1
ATOM 607 O O . GLU A 1 82 ? -6.985 0.417 7.720 1.00 95.69 82 GLU A O 1
ATOM 612 N N . ARG A 1 83 ? -7.500 -0.064 5.591 1.00 96.62 83 ARG A N 1
ATOM 613 C CA . ARG A 1 83 ? -8.909 -0.382 5.879 1.00 96.62 83 ARG A CA 1
ATOM 614 C C . ARG A 1 83 ? -9.051 -1.582 6.807 1.00 96.62 83 ARG A C 1
ATOM 616 O O . ARG A 1 83 ? -9.808 -1.501 7.763 1.00 96.62 83 ARG A O 1
ATOM 623 N N . GLU A 1 84 ? -8.296 -2.649 6.558 1.00 96.19 84 GLU A N 1
ATOM 624 C CA . GLU A 1 84 ? -8.285 -3.831 7.427 1.00 96.19 84 GLU A CA 1
ATOM 625 C C . GLU A 1 84 ? -7.880 -3.458 8.863 1.00 96.19 84 GLU A C 1
ATOM 627 O O . GLU A 1 84 ? -8.542 -3.873 9.812 1.00 96.19 84 GLU A O 1
ATOM 632 N N . HIS A 1 85 ? -6.861 -2.609 9.041 1.00 95.75 85 HIS A N 1
ATOM 633 C CA . HIS A 1 85 ? -6.479 -2.102 10.362 1.00 95.75 85 HIS A CA 1
ATOM 634 C C . HIS A 1 85 ? -7.582 -1.270 11.025 1.00 95.75 85 HIS A C 1
ATOM 636 O O . HIS A 1 85 ? -7.872 -1.477 12.202 1.00 95.75 85 HIS A O 1
ATOM 642 N N . LEU A 1 86 ? -8.228 -0.366 10.283 1.00 96.06 86 LEU A N 1
ATOM 643 C CA . LEU A 1 86 ? -9.327 0.447 10.811 1.00 96.06 86 LEU A CA 1
ATOM 644 C C . LEU A 1 86 ? -10.539 -0.403 11.215 1.00 96.06 86 LEU A C 1
ATOM 646 O O . LEU A 1 86 ? -11.165 -0.123 12.238 1.00 96.06 86 LEU A O 1
ATOM 650 N N . ASP A 1 87 ? -10.857 -1.446 10.449 1.00 96.94 87 ASP A N 1
ATOM 651 C CA . ASP A 1 87 ? -11.952 -2.368 10.758 1.00 96.94 87 ASP A CA 1
ATOM 652 C C . ASP A 1 87 ? -11.651 -3.191 12.016 1.00 96.94 87 ASP A C 1
ATOM 654 O O . ASP A 1 87 ? -12.517 -3.333 12.888 1.00 96.94 87 ASP A O 1
ATOM 658 N N . VAL A 1 88 ? -10.411 -3.675 12.156 1.00 97.06 88 VAL A N 1
ATOM 659 C CA . VAL A 1 88 ? -9.947 -4.363 13.368 1.00 97.06 88 VAL A CA 1
ATOM 660 C C . VAL A 1 88 ? -10.039 -3.432 14.575 1.00 97.06 88 VAL A C 1
ATOM 662 O O . VAL A 1 88 ? -10.675 -3.797 15.565 1.00 97.06 88 VAL A O 1
ATOM 665 N N . ASP A 1 89 ? -9.520 -2.209 14.485 1.00 96.75 89 ASP A N 1
ATOM 666 C CA . ASP A 1 89 ? -9.584 -1.227 15.571 1.00 96.75 89 ASP A CA 1
ATOM 667 C C . ASP A 1 89 ? -11.028 -0.869 15.945 1.00 96.75 89 ASP A C 1
ATOM 669 O O . ASP A 1 89 ? -11.374 -0.782 17.128 1.00 96.75 89 ASP A O 1
ATOM 673 N N . ALA A 1 90 ? -11.904 -0.689 14.954 1.00 96.50 90 ALA A N 1
ATOM 674 C CA . ALA A 1 90 ? -13.317 -0.417 15.185 1.00 96.50 90 ALA A CA 1
ATOM 675 C C . ALA A 1 90 ? -14.010 -1.594 15.888 1.00 96.50 90 ALA A C 1
ATOM 677 O O . ALA A 1 90 ? -14.788 -1.380 16.821 1.00 96.50 90 ALA A O 1
ATOM 678 N N . SER A 1 91 ? -13.721 -2.832 15.476 1.00 96.69 91 SER A N 1
ATOM 679 C CA . SER A 1 91 ? -14.258 -4.040 16.111 1.00 96.69 91 SER A CA 1
ATOM 680 C C . SER A 1 91 ? -13.767 -4.195 17.553 1.00 96.69 91 SER A C 1
ATOM 682 O O . SER A 1 91 ? -14.572 -4.443 18.452 1.00 96.69 91 SER A O 1
ATOM 684 N N . PHE A 1 92 ? -12.483 -3.927 17.800 1.00 97.62 92 PHE A N 1
ATOM 685 C CA . PHE A 1 92 ? -11.887 -3.957 19.129 1.00 97.62 92 PHE A CA 1
ATOM 686 C C . PHE A 1 92 ? -12.526 -2.913 20.047 1.00 97.62 92 PHE A C 1
ATOM 688 O O . PHE A 1 92 ? -12.952 -3.235 21.154 1.00 97.62 92 PHE A O 1
ATOM 695 N N . ARG A 1 93 ? -12.680 -1.670 19.572 1.00 96.88 93 ARG A N 1
ATOM 696 C CA . ARG A 1 93 ? -13.348 -0.600 20.332 1.00 96.88 93 ARG A CA 1
ATOM 697 C C . ARG A 1 93 ? -14.787 -0.961 20.684 1.00 96.88 93 ARG A C 1
ATOM 699 O O . ARG A 1 93 ? -15.205 -0.715 21.813 1.00 96.88 93 ARG A O 1
ATOM 706 N N . ARG A 1 94 ? -15.537 -1.560 19.750 1.00 96.94 94 ARG A N 1
ATOM 707 C CA . ARG A 1 94 ? -16.905 -2.034 20.019 1.00 96.94 94 ARG A CA 1
ATOM 708 C C . ARG A 1 94 ? -16.910 -3.102 21.110 1.00 96.94 94 ARG A C 1
ATOM 710 O O . ARG A 1 94 ? -17.610 -2.914 22.101 1.00 96.94 94 ARG A O 1
ATOM 717 N N . ALA A 1 95 ? -16.076 -4.133 20.984 1.00 96.94 95 ALA A N 1
ATOM 718 C CA . ALA A 1 95 ? -15.980 -5.213 21.967 1.00 96.94 95 ALA A CA 1
ATOM 719 C C . ALA A 1 95 ? -15.589 -4.702 23.366 1.00 96.94 95 ALA A C 1
ATOM 721 O O . ALA A 1 95 ? -16.200 -5.076 24.365 1.00 96.94 95 ALA A O 1
ATOM 722 N N . VAL A 1 96 ? -14.613 -3.791 23.448 1.00 97.62 96 VAL A N 1
ATOM 723 C CA . VAL A 1 96 ? -14.219 -3.163 24.718 1.00 97.62 96 VAL A CA 1
ATOM 724 C C . VAL A 1 96 ? -15.364 -2.339 25.299 1.00 97.62 96 VAL A C 1
ATOM 726 O O . VAL A 1 96 ? -15.636 -2.446 26.490 1.00 97.62 96 VAL A O 1
ATOM 729 N N . SER A 1 97 ? -16.064 -1.548 24.480 1.00 97.44 97 SER A N 1
ATOM 730 C CA . SER A 1 97 ? -17.192 -0.735 24.951 1.00 97.44 97 SER A CA 1
ATOM 731 C C . SER A 1 97 ? -18.350 -1.582 25.484 1.00 97.44 97 SER A C 1
ATOM 733 O O . SER A 1 97 ? -18.978 -1.216 26.473 1.00 97.44 97 SER A O 1
ATOM 735 N N . GLU A 1 98 ? -18.616 -2.726 24.856 1.00 97.62 98 GLU A N 1
ATOM 736 C CA . GLU A 1 98 ? -19.641 -3.671 25.290 1.00 97.62 98 GLU A CA 1
ATOM 737 C C . GLU A 1 98 ? -19.254 -4.326 26.615 1.00 97.62 98 GLU A C 1
ATOM 739 O O . GLU A 1 98 ? -20.049 -4.328 27.555 1.00 97.62 98 GLU A O 1
ATOM 744 N N . ARG A 1 99 ? -17.998 -4.773 26.740 1.00 97.00 99 ARG A N 1
ATOM 745 C CA . ARG A 1 99 ? -17.471 -5.310 27.997 1.00 97.00 99 ARG A CA 1
ATOM 746 C C . ARG A 1 99 ? -17.516 -4.280 29.124 1.00 97.00 99 ARG A C 1
ATOM 748 O O . ARG A 1 99 ? -17.896 -4.628 30.234 1.00 97.00 99 ARG A O 1
ATOM 755 N N . LEU A 1 100 ? -17.171 -3.022 28.841 1.00 97.19 100 LEU A N 1
ATOM 756 C CA . LEU A 1 100 ? -17.207 -1.948 29.834 1.00 97.19 100 LEU A CA 1
ATOM 757 C C . LEU A 1 100 ? -18.634 -1.715 30.348 1.00 97.19 100 LEU A C 1
ATOM 759 O O . LEU A 1 100 ? -18.835 -1.620 31.553 1.00 97.19 100 LEU A O 1
ATOM 763 N N . ARG A 1 101 ? -19.626 -1.693 29.446 1.00 96.56 101 ARG A N 1
ATOM 764 C CA . ARG A 1 101 ? -21.046 -1.575 29.817 1.00 96.56 101 ARG A CA 1
ATOM 765 C C . ARG A 1 101 ? -21.532 -2.764 30.638 1.00 96.56 101 ARG A C 1
ATOM 767 O O . ARG A 1 101 ? -22.267 -2.568 31.599 1.00 96.56 101 ARG A O 1
ATOM 774 N N . ALA A 1 102 ? -21.124 -3.981 30.279 1.00 96.94 102 ALA A N 1
ATOM 775 C CA . ALA A 1 102 ? -21.461 -5.175 31.048 1.00 96.94 102 ALA A CA 1
ATOM 776 C C . ALA A 1 102 ? -20.879 -5.104 32.469 1.00 96.94 102 ALA A C 1
ATOM 778 O O . ALA A 1 102 ? -21.600 -5.332 33.438 1.00 96.94 102 ALA A O 1
ATOM 779 N N . SER A 1 103 ? -19.611 -4.704 32.603 1.00 96.44 103 SER A N 1
ATOM 780 C CA . SER A 1 103 ? -18.975 -4.504 33.909 1.00 96.44 103 SER A CA 1
ATOM 781 C C . SER A 1 103 ? -19.622 -3.374 34.715 1.00 96.44 103 SER A C 1
ATOM 783 O O . SER A 1 103 ? -19.780 -3.502 35.923 1.00 96.44 103 SER A O 1
ATOM 785 N N . GLU A 1 104 ? -20.036 -2.279 34.080 1.00 97.06 104 GLU A N 1
ATOM 786 C CA . GLU A 1 104 ? -20.754 -1.192 34.756 1.00 97.06 104 GLU A CA 1
ATOM 787 C C . GLU A 1 104 ? -22.128 -1.652 35.274 1.00 97.06 104 GLU A C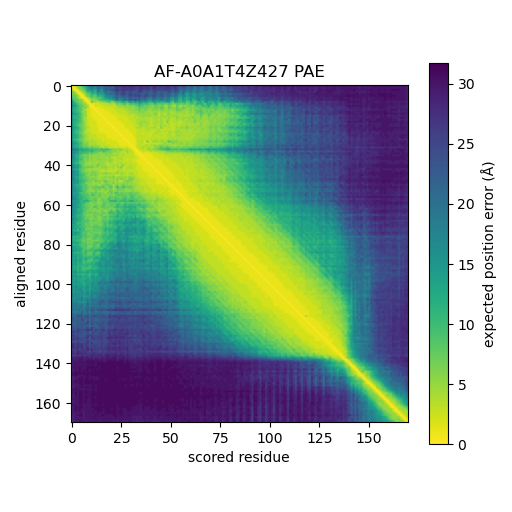 1
ATOM 789 O O . GLU A 1 104 ? -22.495 -1.359 36.416 1.00 97.06 104 GLU A O 1
ATOM 794 N N . ALA A 1 105 ? -22.853 -2.448 34.483 1.00 96.62 105 ALA A N 1
ATOM 795 C CA . ALA A 1 105 ? -24.105 -3.066 34.908 1.00 96.62 105 ALA A CA 1
ATOM 796 C C . ALA A 1 105 ? -23.891 -4.023 36.095 1.00 96.62 105 ALA A C 1
ATOM 798 O O . ALA A 1 105 ? -24.638 -3.972 37.069 1.00 96.62 105 ALA A O 1
ATOM 799 N N . GLU A 1 106 ? -22.835 -4.835 36.070 1.00 96.88 106 GLU A N 1
ATOM 800 C CA . GLU A 1 106 ? -22.480 -5.725 37.179 1.00 96.88 106 GLU A CA 1
ATOM 801 C C . GLU A 1 106 ? -22.128 -4.948 38.456 1.00 96.88 106 GLU A C 1
ATOM 803 O O . GLU A 1 106 ? -22.653 -5.253 39.525 1.00 96.88 106 GLU A O 1
ATOM 808 N N . ILE A 1 107 ? -21.323 -3.886 38.351 1.00 96.81 107 ILE A N 1
ATOM 809 C CA . ILE A 1 107 ? -20.981 -3.020 39.491 1.00 96.81 107 ILE A CA 1
ATOM 810 C C . ILE A 1 107 ? -22.236 -2.371 40.081 1.00 96.81 107 ILE A C 1
ATOM 812 O O . ILE A 1 107 ? -22.375 -2.305 41.302 1.00 96.81 107 ILE A O 1
ATOM 816 N N . SER A 1 108 ? -23.151 -1.879 39.242 1.00 96.44 108 SER A N 1
ATOM 817 C CA . SER A 1 108 ? -24.394 -1.270 39.730 1.00 96.44 108 SER A CA 1
ATOM 818 C C . SER A 1 108 ? -25.281 -2.277 40.465 1.00 96.44 108 SER A C 1
ATOM 820 O O . SER A 1 108 ? -25.811 -1.948 41.526 1.00 96.44 108 SER A O 1
ATOM 822 N N . ARG A 1 109 ? -25.359 -3.519 39.972 1.00 96.94 109 ARG A N 1
ATOM 823 C CA . ARG A 1 109 ? -26.043 -4.617 40.660 1.00 96.94 109 ARG A CA 1
ATOM 824 C C . ARG A 1 109 ? -25.390 -4.932 42.005 1.00 96.94 109 ARG A C 1
ATOM 826 O O . ARG A 1 109 ? -26.080 -4.930 43.014 1.00 96.94 109 ARG A O 1
ATOM 833 N N . LEU A 1 110 ? -24.070 -5.114 42.038 1.00 96.94 110 LEU A N 1
ATOM 834 C CA . LEU A 1 110 ? -23.339 -5.396 43.278 1.00 96.94 110 LEU A CA 1
ATOM 835 C C . LEU A 1 110 ? -23.502 -4.278 44.315 1.00 96.94 110 LEU A C 1
ATOM 837 O O . LEU A 1 110 ? -23.615 -4.552 45.505 1.00 96.94 110 LEU A O 1
ATOM 841 N N . ARG A 1 111 ? -23.554 -3.012 43.882 1.00 96.50 111 ARG A N 1
ATOM 842 C CA . ARG A 1 111 ? -23.848 -1.879 44.776 1.00 96.50 111 ARG A CA 1
ATOM 843 C C . ARG A 1 111 ? -25.262 -1.938 45.347 1.00 96.50 111 ARG A C 1
ATOM 845 O O . ARG A 1 111 ? -25.435 -1.623 46.521 1.00 96.50 111 ARG A O 1
ATOM 852 N N . ALA A 1 112 ? -26.250 -2.318 44.540 1.00 96.00 112 ALA A N 1
ATOM 853 C CA . ALA A 1 112 ? -27.622 -2.491 45.009 1.00 96.00 112 ALA A CA 1
ATOM 854 C C . ALA A 1 112 ? -27.726 -3.647 46.015 1.00 96.00 112 ALA A C 1
ATOM 856 O O . ALA A 1 112 ? -28.335 -3.478 47.069 1.00 96.00 112 ALA A O 1
ATOM 857 N N . ASP A 1 113 ? -27.068 -4.774 45.733 1.00 95.81 113 ASP A N 1
ATOM 858 C CA . ASP A 1 113 ? -27.021 -5.932 46.630 1.00 95.81 113 ASP A CA 1
ATOM 859 C C . ASP A 1 113 ? -26.343 -5.575 47.965 1.00 95.81 113 ASP A C 1
ATOM 861 O O . ASP A 1 113 ? -26.833 -5.949 49.028 1.00 95.81 113 ASP A O 1
ATOM 865 N N . LEU A 1 114 ? -25.263 -4.783 47.933 1.00 95.56 114 LEU A N 1
ATOM 866 C CA . LEU A 1 114 ? -24.575 -4.310 49.139 1.00 95.56 114 LEU A CA 1
ATOM 867 C C . LEU A 1 114 ? -25.466 -3.374 49.968 1.00 95.56 114 LEU A C 1
ATOM 869 O O . LEU A 1 114 ? -25.543 -3.540 51.180 1.00 95.56 114 LEU A O 1
ATOM 873 N N . ALA A 1 115 ? -26.183 -2.444 49.330 1.00 95.25 115 ALA A N 1
ATOM 874 C CA . ALA A 1 115 ? -27.122 -1.555 50.019 1.00 95.25 115 ALA A CA 1
ATOM 875 C C . ALA A 1 115 ? -28.315 -2.313 50.635 1.00 95.25 115 ALA A C 1
ATOM 877 O O . ALA A 1 115 ? -28.775 -1.979 51.725 1.00 95.25 115 ALA A O 1
ATOM 878 N N . ALA A 1 116 ? -28.810 -3.353 49.960 1.00 94.50 116 ALA A N 1
ATOM 879 C CA . ALA A 1 116 ? -29.838 -4.228 50.515 1.00 94.50 116 ALA A CA 1
ATOM 880 C C . ALA A 1 116 ? -29.299 -5.044 51.702 1.00 94.50 116 ALA A C 1
ATOM 882 O O . ALA A 1 116 ? -29.979 -5.175 52.717 1.00 94.50 116 ALA A O 1
ATOM 883 N N . GLY A 1 117 ? -28.068 -5.553 51.594 1.00 94.38 117 GLY A N 1
ATOM 884 C CA . GLY A 1 117 ? -27.385 -6.257 52.677 1.00 94.38 117 GLY A CA 1
ATOM 885 C C . GLY A 1 117 ? -27.139 -5.371 53.899 1.00 94.38 117 GLY A C 1
ATOM 886 O O . GLY A 1 117 ? -27.388 -5.811 55.015 1.00 94.38 117 GLY A O 1
ATOM 887 N N . SER A 1 118 ? -26.724 -4.112 53.711 1.00 94.00 118 SER A N 1
ATOM 888 C CA . SER A 1 118 ? -26.549 -3.174 54.829 1.00 94.00 118 SER A CA 1
ATOM 889 C C . SER A 1 118 ? -27.871 -2.869 55.528 1.00 94.00 118 SER A C 1
ATOM 891 O O . SER A 1 118 ? -27.920 -2.896 56.748 1.00 94.00 118 SER A O 1
ATOM 893 N N . ALA A 1 119 ? -28.961 -2.683 54.776 1.00 92.38 119 ALA A N 1
ATOM 894 C CA . ALA A 1 119 ? -30.282 -2.474 55.371 1.00 92.38 119 ALA A CA 1
ATOM 895 C C . ALA A 1 119 ? -30.760 -3.685 56.198 1.00 92.38 119 ALA A C 1
ATOM 897 O O . ALA A 1 119 ? -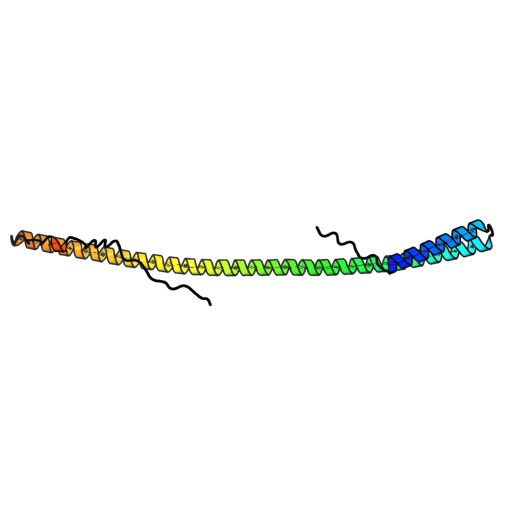31.396 -3.511 57.232 1.00 92.38 119 ALA A O 1
ATOM 898 N N . GLN A 1 120 ? -30.437 -4.911 55.768 1.00 93.38 120 GLN A N 1
ATOM 899 C CA . GLN A 1 120 ? -30.727 -6.117 56.554 1.00 93.38 120 GLN A CA 1
ATOM 900 C C . GLN A 1 120 ? -29.901 -6.179 57.841 1.00 93.38 120 GLN A C 1
ATOM 902 O O . GLN A 1 120 ? -30.414 -6.629 58.861 1.00 93.38 120 GLN A O 1
ATOM 907 N N . ILE A 1 121 ? -28.639 -5.741 57.804 1.00 93.31 121 ILE A N 1
ATOM 908 C CA . ILE A 1 121 ? -27.802 -5.648 59.007 1.00 93.31 121 ILE A CA 1
ATOM 909 C C . ILE A 1 121 ? -28.416 -4.648 59.984 1.00 93.31 121 ILE A C 1
ATOM 911 O O . ILE A 1 121 ? -28.625 -5.016 61.134 1.00 93.31 121 ILE A O 1
ATOM 915 N N . ASP A 1 122 ? -28.782 -3.451 59.520 1.00 93.38 122 ASP A N 1
ATOM 916 C CA . ASP A 1 122 ? -29.407 -2.424 60.362 1.00 93.38 122 ASP A CA 1
ATOM 917 C C . ASP A 1 122 ? -30.696 -2.953 61.028 1.00 93.38 122 ASP A C 1
ATOM 919 O O . ASP A 1 122 ? -30.899 -2.786 62.231 1.00 93.38 122 ASP A O 1
ATOM 923 N N . GLU A 1 123 ? -31.546 -3.668 60.276 1.00 91.81 123 GLU A N 1
ATOM 924 C CA . GLU A 1 123 ? -32.767 -4.289 60.813 1.00 91.81 123 GLU A CA 1
ATOM 925 C C . GLU A 1 123 ? -32.460 -5.376 61.860 1.00 91.81 123 GLU A C 1
ATOM 927 O O . GLU A 1 123 ? -33.137 -5.476 62.888 1.00 91.81 123 GLU A O 1
ATOM 932 N N . LEU A 1 124 ? -31.451 -6.216 61.614 1.00 91.94 124 LEU A N 1
ATOM 933 C CA . LEU A 1 124 ? -31.041 -7.261 62.553 1.00 91.94 124 LEU A CA 1
ATOM 934 C C . LEU A 1 124 ? -30.404 -6.675 63.817 1.00 91.94 124 LEU A C 1
ATOM 936 O O . LEU A 1 124 ? -30.654 -7.192 64.905 1.00 91.94 124 LEU A O 1
ATOM 940 N N . GLU A 1 125 ? -29.625 -5.601 63.697 1.00 92.31 125 GLU A N 1
ATOM 941 C CA . GLU A 1 125 ? -29.057 -4.873 64.833 1.00 92.31 125 GLU A CA 1
ATOM 942 C C . GLU A 1 125 ? -30.155 -4.239 65.697 1.00 92.31 125 GLU A C 1
ATOM 944 O O . GLU A 1 125 ? -30.107 -4.356 66.922 1.00 92.31 125 GLU A O 1
ATOM 949 N N . GLU A 1 126 ? -31.189 -3.648 65.089 1.00 91.12 126 GLU A N 1
ATOM 950 C CA . GLU A 1 126 ? -32.338 -3.094 65.817 1.00 91.12 126 GLU A CA 1
ATOM 951 C C . GLU A 1 126 ? -33.127 -4.186 66.559 1.00 91.12 126 GLU A C 1
ATOM 953 O O . GLU A 1 126 ? -33.472 -4.034 67.738 1.00 91.12 126 GLU A O 1
ATOM 958 N N . ARG A 1 127 ? -33.368 -5.332 65.907 1.00 89.88 127 ARG A N 1
ATOM 959 C CA . ARG A 1 127 ? -34.004 -6.493 66.552 1.00 89.88 127 ARG A CA 1
ATOM 960 C C . ARG A 1 127 ? -33.172 -7.015 67.715 1.00 89.88 127 ARG A C 1
ATOM 962 O O . ARG A 1 127 ? -33.721 -7.247 68.789 1.00 89.88 127 ARG A O 1
ATOM 969 N N . LEU A 1 128 ? -31.860 -7.147 67.525 1.00 89.06 128 LEU A N 1
ATOM 970 C CA . LEU A 1 128 ? -30.940 -7.592 68.568 1.00 89.06 128 LEU A CA 1
ATOM 971 C C . LEU A 1 128 ? -30.944 -6.628 69.761 1.00 89.06 128 LEU A C 1
ATOM 973 O O . LEU A 1 128 ? -31.002 -7.078 70.903 1.00 89.06 128 LEU A O 1
ATOM 977 N N . ALA A 1 129 ? -30.917 -5.316 69.517 1.00 88.00 129 ALA A N 1
ATOM 978 C CA . ALA A 1 129 ? -30.993 -4.308 70.572 1.00 88.00 129 ALA A CA 1
ATOM 979 C C . ALA A 1 129 ? -32.312 -4.408 71.356 1.00 88.00 129 ALA A C 1
ATOM 981 O O . ALA A 1 129 ? -32.305 -4.395 72.587 1.00 88.00 129 ALA A O 1
ATOM 982 N N . THR A 1 130 ? -33.431 -4.593 70.650 1.00 87.19 130 THR A N 1
ATOM 983 C CA . THR A 1 130 ? -34.759 -4.765 71.257 1.00 87.19 130 THR A CA 1
ATOM 984 C C . THR A 1 130 ? -34.829 -6.033 72.115 1.00 87.19 130 THR A C 1
ATOM 986 O O . THR A 1 130 ? -35.340 -6.010 73.236 1.00 87.19 130 THR A O 1
ATOM 989 N N . GLU A 1 131 ? -34.290 -7.150 71.622 1.00 84.94 131 GLU A N 1
ATOM 990 C CA . GLU A 1 131 ? -34.211 -8.403 72.378 1.00 84.94 131 GLU A CA 1
ATOM 991 C C . GLU A 1 131 ? -33.315 -8.266 73.615 1.00 84.94 131 GLU A C 1
ATOM 993 O O . GLU A 1 131 ? -33.687 -8.728 74.693 1.00 84.94 131 GLU A O 1
ATOM 998 N N . GLN A 1 132 ? -32.169 -7.589 73.499 1.00 83.38 132 GLN A N 1
ATOM 999 C CA . GLN A 1 132 ? -31.282 -7.315 74.632 1.00 83.38 132 GLN A CA 1
ATOM 1000 C C . GLN A 1 132 ? -31.956 -6.441 75.699 1.00 83.38 132 GLN A C 1
ATOM 1002 O O . GLN A 1 132 ? -31.793 -6.704 76.893 1.00 83.38 132 GLN A O 1
ATOM 1007 N N . GLU A 1 133 ? -32.743 -5.441 75.299 1.00 79.94 133 GLU A N 1
ATOM 1008 C CA . GLU A 1 133 ? -33.519 -4.609 76.222 1.00 79.94 133 GLU A CA 1
ATOM 1009 C C . GLU A 1 133 ? -34.611 -5.422 76.934 1.00 79.94 133 GLU A C 1
ATOM 1011 O O . GLU A 1 133 ? -34.726 -5.363 78.160 1.00 79.94 133 GLU A O 1
ATOM 1016 N N . LEU A 1 134 ? -35.357 -6.254 76.200 1.00 77.62 134 LEU A N 1
ATOM 1017 C CA . LEU A 1 134 ? -36.354 -7.171 76.768 1.00 77.62 134 LEU A CA 1
ATOM 1018 C C . LEU A 1 134 ? -35.732 -8.146 77.774 1.00 77.62 134 LEU A C 1
ATOM 1020 O O . LEU A 1 134 ? -36.280 -8.359 78.855 1.00 77.62 134 LEU A O 1
ATOM 1024 N N . VAL A 1 135 ? -34.568 -8.705 77.445 1.00 77.38 135 VAL A N 1
ATOM 1025 C CA . VAL A 1 135 ? -33.785 -9.591 78.315 1.00 77.38 135 VAL A CA 1
ATOM 1026 C C . VAL A 1 135 ? -33.340 -8.873 79.593 1.00 77.38 135 VAL A C 1
ATOM 1028 O O . VAL A 1 135 ? -33.498 -9.412 80.693 1.00 77.38 135 VAL A O 1
ATOM 1031 N N . ALA A 1 136 ? -32.825 -7.645 79.476 1.00 75.94 136 ALA A N 1
ATOM 1032 C CA . ALA A 1 136 ? -32.424 -6.833 80.622 1.00 75.94 136 ALA A CA 1
ATOM 1033 C C . ALA A 1 136 ? -33.620 -6.483 81.526 1.00 75.94 136 ALA A C 1
ATOM 1035 O O . ALA A 1 136 ? -33.488 -6.475 82.750 1.00 75.94 136 ALA A O 1
ATOM 1036 N N . MET A 1 137 ? -34.794 -6.252 80.933 1.00 72.31 137 MET A N 1
ATOM 1037 C CA . MET A 1 137 ? -36.035 -5.917 81.635 1.00 72.31 137 MET A CA 1
ATOM 1038 C C . MET A 1 137 ? -36.669 -7.127 82.338 1.00 72.31 137 MET A C 1
ATOM 1040 O O . MET A 1 137 ? -37.188 -6.991 83.445 1.00 72.31 137 MET A O 1
ATOM 1044 N N . LEU A 1 138 ? -36.596 -8.321 81.735 1.00 69.12 138 LEU A N 1
ATOM 1045 C CA . LEU A 1 138 ? -37.068 -9.571 82.346 1.00 69.12 138 LEU A CA 1
ATOM 1046 C C . LEU A 1 138 ? -36.102 -10.141 83.400 1.00 69.12 138 LEU A C 1
ATOM 1048 O O . LEU A 1 138 ? -36.459 -11.094 84.091 1.00 69.12 138 LEU A O 1
ATOM 1052 N N . GLY A 1 139 ? -34.889 -9.594 83.535 1.00 57.06 139 GLY A N 1
ATOM 1053 C CA . GLY A 1 139 ? -33.899 -10.027 84.529 1.00 57.06 139 GLY A CA 1
ATOM 1054 C C . GLY A 1 139 ? -33.357 -11.447 84.318 1.00 57.06 139 GLY A C 1
ATOM 1055 O O . GLY A 1 139 ? -32.644 -11.969 85.177 1.00 57.06 139 GLY A O 1
ATOM 1056 N N . VAL A 1 140 ? -33.666 -12.085 83.187 1.00 57.16 140 VAL A N 1
ATOM 1057 C CA . VAL A 1 140 ? -33.155 -13.413 82.844 1.00 57.16 140 VAL A CA 1
ATOM 1058 C C . VAL A 1 140 ? -31.875 -13.223 82.049 1.00 57.16 140 VAL A C 1
ATOM 1060 O O . VAL A 1 140 ? -31.914 -12.889 80.874 1.00 57.16 140 VAL A O 1
ATOM 1063 N N . ARG A 1 141 ? -30.721 -13.437 82.685 1.00 48.34 141 ARG A N 1
ATOM 1064 C CA . ARG A 1 141 ? -29.443 -13.585 81.976 1.00 48.34 141 ARG A CA 1
ATOM 1065 C C . ARG A 1 141 ? -29.585 -14.731 80.959 1.00 48.34 141 ARG A C 1
ATOM 1067 O O . ARG A 1 141 ? -29.825 -15.855 81.398 1.00 48.34 141 ARG A O 1
ATOM 1074 N N . PRO A 1 142 ? -29.407 -14.509 79.647 1.00 52.72 142 PRO A N 1
ATOM 1075 C CA . PRO A 1 142 ? -29.239 -15.615 78.731 1.00 52.72 142 PRO A CA 1
ATOM 1076 C C . PRO A 1 142 ? -27.815 -16.130 78.948 1.00 52.72 142 PRO A C 1
ATOM 1078 O 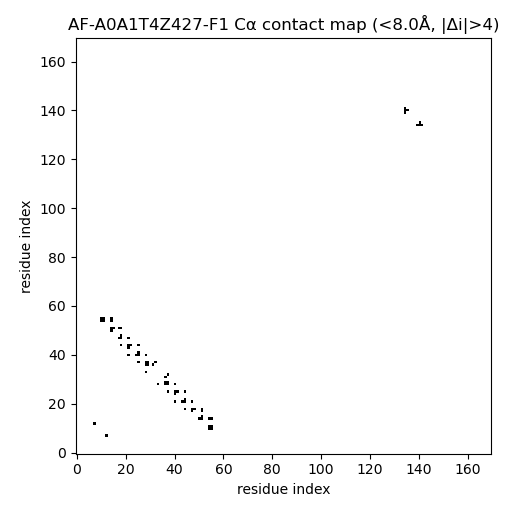O . PRO A 1 142 ? -26.838 -15.409 78.738 1.00 52.72 142 PRO A O 1
ATOM 1081 N N . GLU A 1 143 ? -27.680 -17.360 79.438 1.00 49.03 143 GLU A N 1
ATOM 1082 C CA . GLU A 1 143 ? -26.422 -18.095 79.337 1.00 49.03 143 GLU A CA 1
ATOM 1083 C C . GLU A 1 143 ? -26.150 -18.321 77.845 1.00 49.03 143 GLU A C 1
ATOM 1085 O O . GLU A 1 143 ? -26.696 -19.232 77.229 1.00 49.03 143 GLU A O 1
ATOM 1090 N N . ILE A 1 144 ? -25.361 -17.438 77.230 1.00 50.50 144 ILE A N 1
ATOM 1091 C CA . ILE A 1 144 ? -24.850 -17.661 75.878 1.00 50.50 144 ILE A CA 1
ATOM 1092 C C . ILE A 1 144 ? -23.834 -18.801 75.979 1.00 50.50 144 ILE A C 1
ATOM 1094 O O . ILE A 1 144 ? -22.753 -18.622 76.544 1.00 50.50 144 ILE A O 1
ATOM 1098 N N . ASP A 1 145 ? -24.187 -19.973 75.448 1.00 46.75 145 ASP A N 1
ATOM 1099 C CA . ASP A 1 145 ? -23.252 -21.081 75.249 1.00 46.75 145 ASP A CA 1
ATOM 1100 C C . ASP A 1 145 ? -22.165 -20.626 74.248 1.00 46.75 145 ASP A C 1
ATOM 1102 O O . ASP A 1 145 ? -22.485 -20.306 73.095 1.00 46.75 145 ASP A O 1
ATOM 1106 N N . PRO A 1 146 ? -20.878 -20.564 74.647 1.00 52.25 146 PRO A N 1
ATOM 1107 C CA . PRO A 1 146 ? -19.799 -20.028 73.815 1.00 52.25 146 PRO A CA 1
ATOM 1108 C C . PRO A 1 146 ? -19.536 -20.828 72.528 1.00 52.25 146 PRO A C 1
ATOM 1110 O O . PRO A 1 146 ? -18.754 -20.391 71.687 1.00 52.25 146 PRO A O 1
ATOM 1113 N N . ARG A 1 147 ? -20.192 -21.975 72.323 1.00 51.66 147 ARG A N 1
ATOM 1114 C CA . ARG A 1 147 ? -20.063 -22.770 71.092 1.00 51.66 147 ARG A CA 1
ATOM 1115 C C . ARG A 1 147 ? -20.702 -22.137 69.857 1.00 51.66 147 ARG A C 1
ATOM 1117 O O . ARG A 1 147 ? -20.297 -22.474 68.754 1.00 51.66 147 ARG A O 1
ATOM 1124 N N . ILE A 1 148 ? -21.650 -21.212 70.017 1.00 54.09 148 ILE A N 1
ATOM 1125 C CA . ILE A 1 148 ? -22.369 -20.600 68.881 1.00 54.09 148 ILE A CA 1
ATOM 1126 C C . ILE A 1 148 ? -21.579 -19.424 68.265 1.00 54.09 148 ILE A C 1
ATOM 1128 O O . ILE A 1 148 ? -21.798 -19.065 67.113 1.00 54.09 148 ILE A O 1
ATOM 1132 N N . VAL A 1 149 ? -20.622 -18.841 68.999 1.00 48.75 149 VAL A N 1
ATOM 1133 C CA . VAL A 1 149 ? -19.896 -17.615 68.592 1.00 48.75 149 VAL A CA 1
ATOM 1134 C C . VAL A 1 149 ? -18.555 -17.909 67.900 1.00 48.75 149 VAL A C 1
ATOM 1136 O O . VAL A 1 149 ? -17.892 -16.996 67.412 1.00 48.75 149 VAL A O 1
ATOM 1139 N N . THR A 1 150 ? -18.147 -19.176 67.796 1.00 41.53 150 THR A N 1
ATOM 1140 C CA . THR A 1 150 ? -16.901 -19.528 67.100 1.00 41.53 150 THR A CA 1
ATOM 1141 C C . THR A 1 150 ? -17.236 -19.957 65.672 1.00 41.53 150 THR A C 1
ATOM 1143 O O . THR A 1 150 ? -17.882 -20.990 65.513 1.00 41.53 150 THR A O 1
ATOM 1146 N N . PRO A 1 151 ? -16.836 -19.220 64.618 1.00 44.75 151 PRO A N 1
ATOM 1147 C CA . PRO A 1 151 ? -16.855 -19.797 63.284 1.00 44.75 151 PRO A CA 1
ATOM 1148 C C . PRO A 1 151 ? -15.848 -20.951 63.279 1.00 44.75 151 PRO A C 1
ATOM 1150 O O . PRO A 1 151 ? -14.675 -20.738 63.603 1.00 44.75 151 PRO A O 1
ATOM 1153 N N . ASP A 1 152 ? -16.303 -22.160 62.945 1.00 43.03 152 ASP A N 1
ATOM 1154 C CA . ASP A 1 152 ? -15.436 -23.320 62.742 1.00 43.03 152 ASP A CA 1
ATOM 1155 C C . ASP A 1 152 ? -14.374 -22.962 61.704 1.00 43.03 152 ASP A C 1
ATOM 1157 O O . ASP A 1 152 ? -14.588 -22.952 60.491 1.00 43.03 152 ASP A O 1
ATOM 1161 N N . THR A 1 153 ? -13.197 -22.622 62.214 1.00 50.53 153 THR A N 1
ATOM 1162 C CA . THR A 1 153 ? -11.991 -22.474 61.421 1.00 50.53 153 THR A CA 1
ATOM 1163 C C . THR A 1 153 ? -11.396 -23.871 61.318 1.00 50.53 153 THR A C 1
ATOM 1165 O O . THR A 1 153 ? -10.399 -24.179 61.967 1.00 50.53 153 THR A O 1
ATOM 1168 N N . GLU A 1 154 ? -12.023 -24.753 60.535 1.00 42.22 154 GLU A N 1
ATOM 1169 C CA . GLU A 1 154 ? -11.390 -26.016 60.149 1.00 42.22 154 GLU A CA 1
ATOM 1170 C C . GLU A 1 154 ? -10.312 -25.737 59.098 1.00 42.22 154 GLU A C 1
ATOM 1172 O O . GLU A 1 154 ? -10.467 -25.920 57.891 1.00 42.22 154 GLU A O 1
ATOM 1177 N N . ALA A 1 155 ? -9.164 -25.285 59.597 1.00 44.38 155 ALA A N 1
ATOM 1178 C CA . ALA A 1 155 ? -7.885 -25.490 58.951 1.00 44.38 155 ALA A CA 1
ATOM 1179 C C . ALA A 1 155 ? -7.502 -26.976 59.092 1.00 44.38 155 ALA A C 1
ATOM 1181 O O . ALA A 1 155 ? -6.791 -27.369 60.012 1.00 44.38 155 ALA A O 1
ATOM 1182 N N . GLY A 1 156 ? -7.988 -27.808 58.171 1.00 37.59 156 GLY A N 1
ATOM 1183 C CA . GLY A 1 156 ? -7.514 -29.175 57.960 1.00 37.59 156 GLY A CA 1
ATOM 1184 C C . GLY A 1 156 ? -6.413 -29.206 56.901 1.00 37.59 156 GLY A C 1
ATOM 1185 O O . GLY A 1 156 ? -6.673 -29.489 55.734 1.00 37.59 156 GLY A O 1
ATOM 1186 N N . THR A 1 157 ? -5.174 -28.898 57.286 1.00 42.94 157 THR A N 1
ATOM 1187 C CA . THR A 1 157 ? -3.998 -29.171 56.450 1.00 42.94 157 THR A CA 1
ATOM 1188 C C . THR A 1 157 ? -3.510 -30.607 56.632 1.00 42.94 157 THR A C 1
ATOM 1190 O O . THR A 1 157 ? -3.185 -31.005 57.746 1.00 42.94 157 THR A O 1
ATOM 1193 N N . ALA A 1 158 ? -3.318 -31.265 55.484 1.00 43.50 158 ALA A N 1
ATOM 1194 C CA . ALA A 1 158 ? -2.299 -32.274 55.176 1.00 43.50 158 ALA A CA 1
ATOM 1195 C C . ALA A 1 158 ? -2.572 -33.756 55.521 1.00 43.50 158 ALA A C 1
ATOM 1197 O O . ALA A 1 158 ? -2.518 -34.182 56.668 1.00 43.50 158 ALA A O 1
ATOM 1198 N N . ASP A 1 159 ? -2.713 -34.552 54.453 1.00 40.53 159 ASP A N 1
ATOM 1199 C CA . ASP A 1 159 ? -1.685 -35.509 53.986 1.00 40.53 159 ASP A CA 1
ATOM 1200 C C . ASP A 1 159 ? -2.244 -36.909 53.674 1.00 40.53 159 ASP A C 1
ATOM 1202 O O . ASP A 1 159 ? -2.489 -37.708 54.576 1.00 40.53 159 ASP A O 1
ATOM 1206 N N . ARG A 1 160 ? -2.364 -37.245 52.379 1.00 41.00 160 ARG A N 1
ATOM 1207 C CA . ARG A 1 160 ? -1.770 -38.489 51.867 1.00 41.00 160 ARG A CA 1
ATOM 1208 C C . ARG A 1 160 ? -1.622 -38.468 50.349 1.00 41.00 160 ARG A C 1
ATOM 1210 O O . ARG A 1 160 ? -2.583 -38.314 49.602 1.00 41.00 160 ARG A O 1
ATOM 1217 N N . ALA A 1 161 ? -0.376 -38.643 49.947 1.00 44.50 161 ALA A N 1
ATOM 1218 C CA . ALA A 1 161 ? 0.104 -38.809 48.594 1.00 44.50 161 ALA A CA 1
ATOM 1219 C C . ALA A 1 161 ? -0.376 -40.097 47.894 1.00 44.50 161 ALA A C 1
ATOM 1221 O O . ALA A 1 161 ? -0.672 -41.104 48.539 1.00 44.50 161 ALA A O 1
ATOM 1222 N N . ASP A 1 162 ? -0.245 -40.032 46.566 1.00 42.25 162 ASP A N 1
ATOM 1223 C CA . ASP A 1 162 ? 0.365 -41.040 45.685 1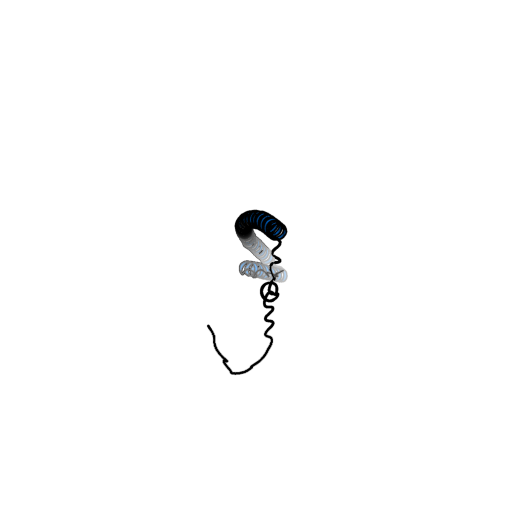.00 42.25 162 ASP A CA 1
ATOM 1224 C C . ASP A 1 162 ? -0.566 -41.790 44.717 1.00 42.25 162 ASP A C 1
ATOM 1226 O O . ASP A 1 162 ? -1.619 -42.302 45.091 1.00 42.25 162 ASP A O 1
ATOM 1230 N N . GLY A 1 163 ? -0.114 -41.884 43.459 1.00 39.34 163 GLY A N 1
ATOM 1231 C CA . GLY A 1 163 ? -0.617 -42.863 42.495 1.00 39.34 163 GLY A CA 1
ATOM 1232 C C . GLY A 1 163 ? -1.033 -42.360 41.110 1.00 39.34 163 GLY A C 1
ATOM 1233 O O . GLY A 1 163 ? -2.208 -42.398 40.777 1.00 39.34 163 GLY A O 1
ATOM 1234 N N . SER A 1 164 ? -0.046 -42.015 40.276 1.00 43.56 164 SER A N 1
ATOM 1235 C CA . SER A 1 164 ? 0.061 -42.422 38.855 1.00 43.56 164 SER A CA 1
ATOM 1236 C C . SER A 1 164 ? -1.120 -42.210 37.885 1.00 43.56 164 SER A C 1
ATOM 1238 O O . SER A 1 164 ? -2.136 -42.900 37.942 1.00 43.56 164 SER A O 1
ATOM 1240 N N . GLY A 1 165 ? -0.900 -41.390 36.854 1.00 42.59 165 GLY A N 1
ATOM 1241 C CA . GLY A 1 165 ? -1.818 -41.266 35.718 1.00 42.59 165 GLY A CA 1
ATOM 1242 C C . GLY A 1 165 ? -1.258 -40.427 34.576 1.00 42.59 165 GLY A C 1
ATOM 1243 O O . GLY A 1 165 ? -1.852 -39.438 34.168 1.00 42.59 165 GLY A O 1
ATOM 1244 N N . GLU A 1 166 ? -0.074 -40.802 34.113 1.00 47.41 166 GLU A N 1
ATOM 1245 C CA . GLU A 1 166 ? 0.526 -40.357 32.861 1.00 47.41 166 GLU A CA 1
ATOM 1246 C C . GLU A 1 166 ? -0.422 -40.563 31.651 1.00 47.41 166 GLU A C 1
ATOM 1248 O O . GLU A 1 166 ? -1.090 -41.590 31.558 1.00 47.41 166 GLU A O 1
ATOM 1253 N N . LEU A 1 167 ? -0.339 -39.627 30.688 1.00 48.84 167 LEU A N 1
ATOM 1254 C CA . LEU A 1 167 ? -0.569 -39.760 29.232 1.00 48.84 167 LEU A CA 1
ATOM 1255 C C . LEU A 1 167 ? -1.894 -39.282 28.584 1.00 48.84 167 LEU A C 1
ATOM 1257 O O . LEU A 1 167 ? -2.971 -39.813 28.822 1.00 48.84 167 LEU A O 1
ATOM 1261 N N . ARG A 1 168 ? -1.665 -38.446 27.546 1.00 44.84 168 ARG A N 1
ATOM 1262 C CA . ARG A 1 168 ? -2.373 -38.289 26.245 1.00 44.84 168 ARG A CA 1
ATOM 1263 C C . ARG A 1 168 ? -3.575 -37.335 26.200 1.00 44.84 168 ARG A C 1
ATOM 1265 O O . ARG A 1 168 ? -4.614 -37.586 26.781 1.00 44.84 168 ARG A O 1
ATOM 1272 N N . SER A 1 169 ? -3.407 -36.163 25.578 1.00 50.59 169 SER A N 1
ATOM 1273 C CA . SER A 1 169 ? -3.567 -35.890 24.128 1.00 50.59 169 SER A CA 1
ATOM 1274 C C . SER A 1 169 ? -5.020 -35.905 23.644 1.00 50.59 169 SER A C 1
ATOM 1276 O O . SER A 1 169 ? -5.558 -36.980 23.399 1.00 50.59 169 SER A O 1
ATOM 1278 N N . ALA A 1 170 ? -5.565 -34.712 23.384 1.00 49.00 170 ALA A N 1
ATOM 1279 C CA . ALA A 1 170 ? -6.150 -34.290 22.103 1.00 49.00 170 ALA A CA 1
ATOM 1280 C C . ALA A 1 170 ? -6.346 -32.766 22.120 1.00 49.00 170 ALA A C 1
ATOM 1282 O O . ALA A 1 170 ? -6.874 -32.265 23.136 1.00 49.00 170 ALA A O 1
#

Sequence (170 aa):
MSSRTLPRSLRVTSAAIVLALAAVVVIAAVAMQTIPALIMASCVALSAGITSTVLMSEEIREVRQKFAKDRVRDARVISQREREHLDVDASFRRAVSERLRASEAEISRLRADLAAGSAQIDELEERLATEQELVAMLGVRPEIDPRIVTPDTEAGTADRADGSGELRSA

Mean predicted aligned error: 16.74 Å

Solvent-accessible surface area (backbone atoms only — not comparable to full-atom values): 9972 Å² total; per-residue (Å²): 133,84,84,74,77,74,77,82,50,72,64,60,53,49,35,51,50,47,44,52,52,34,51,52,48,38,55,53,22,62,74,66,71,40,71,70,44,47,53,54,28,51,54,48,38,52,54,37,50,52,52,34,51,52,59,52,50,54,49,54,50,51,53,50,52,48,53,52,52,51,50,54,51,51,52,50,53,51,54,48,52,52,51,53,51,50,51,52,52,51,50,50,53,51,55,51,52,51,52,50,51,52,52,50,52,50,52,54,49,54,51,51,54,49,53,53,51,50,53,50,48,56,53,49,52,52,50,49,52,51,51,52,51,52,34,64,73,69,68,54,80,78,84,74,66,74,76,78,78,55,78,86,78,80,82,80,81,84,90,83,86,88,81,88,84,85,85,82,89,134

Foldseek 3Di:
DDPPPDPDDPLLVVLVVQLVVLVVQCVVLVVVVDPVSNVVSVVSNVVSVVSSVVSVVVVVVVVVVVVVVVVVVVVVVVVVVVVVVVVVVVVVVVVVVVVVVVVVVVVVVVVVVVVVVVVVVVVVVVVVVVVVVVCVVVVPDPPDDCPVVDDPPPPDDDDDDDDDDDDDDD

Organism: NCBI:txid1736691

Secondary structure (DSSP, 8-state):
-----PPPPHHHHHHHHHHHHHHHHHHHHHHHT-HHHHHHHHHHHHHHHHHHHHHHHHHHHHHHHHHHHHHHHHHHHHHHHHHHHHHHHHHHHHHHHHHHHHHHHHHHHHHHHHHHHHHHHHHHHHHHHHHHHHHHHHT------TTSSS--------------------

pLDDT: mean 80.23, std 19.18, range [37.59, 97.62]